Protein AF-A0A7C5F6T9-F1 (afdb_monomer)

Structure (mmCIF, N/CA/C/O backbone):
data_AF-A0A7C5F6T9-F1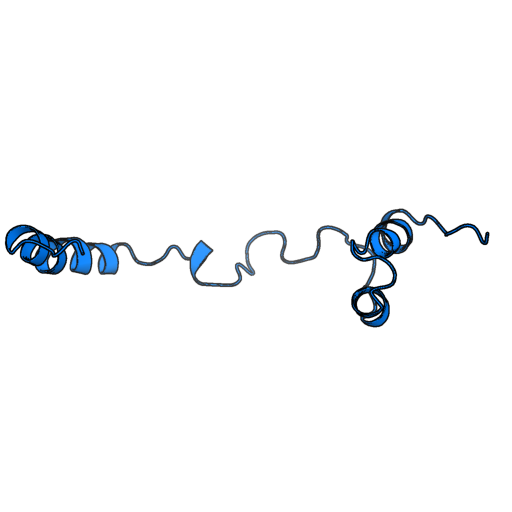
#
_entry.id   AF-A0A7C5F6T9-F1
#
loop_
_atom_site.group_PDB
_atom_site.id
_atom_site.type_symbol
_atom_site.label_atom_id
_atom_site.label_alt_id
_atom_site.label_comp_id
_atom_site.label_asym_id
_atom_site.label_entity_id
_atom_site.label_seq_id
_atom_site.pdbx_PDB_ins_code
_atom_site.Cartn_x
_atom_site.Cartn_y
_atom_site.Cartn_z
_atom_site.occupancy
_atom_site.B_iso_or_equiv
_atom_site.auth_seq_id
_atom_site.auth_comp_id
_atom_site.auth_asym_id
_atom_site.auth_atom_id
_atom_site.pdbx_PDB_model_num
ATOM 1 N N . MET A 1 1 ? -7.783 -22.280 20.928 1.00 51.91 1 MET A N 1
ATOM 2 C CA . MET A 1 1 ? -8.419 -20.955 20.761 1.00 51.91 1 MET A CA 1
ATOM 3 C C . MET A 1 1 ? -8.090 -20.148 22.008 1.00 51.91 1 MET A C 1
ATOM 5 O O . MET A 1 1 ? -8.311 -20.664 23.095 1.00 51.91 1 MET A O 1
ATOM 9 N N . TYR A 1 2 ? -7.454 -18.982 21.875 1.00 74.44 2 TYR A N 1
ATOM 10 C CA . TYR A 1 2 ? -7.051 -18.163 23.025 1.00 74.44 2 TYR A CA 1
ATOM 11 C C . TYR A 1 2 ? -8.216 -17.237 23.387 1.00 74.44 2 TYR A C 1
ATOM 13 O O . TYR A 1 2 ? -8.564 -16.359 22.599 1.00 74.44 2 TYR A O 1
ATOM 21 N N . PHE A 1 3 ? -8.863 -17.485 24.524 1.00 84.25 3 PHE A N 1
ATOM 22 C CA . PHE A 1 3 ? -9.949 -16.644 25.026 1.00 84.25 3 PHE A CA 1
ATOM 23 C C . PHE A 1 3 ? -9.378 -15.573 25.956 1.00 84.25 3 PHE A C 1
ATOM 25 O O . PHE A 1 3 ? -8.459 -15.846 26.726 1.00 84.25 3 PHE A O 1
ATOM 32 N N . LEU A 1 4 ? -9.914 -14.355 25.874 1.00 88.06 4 LEU A N 1
ATOM 33 C CA . LEU A 1 4 ? -9.538 -13.262 26.771 1.00 88.06 4 LEU A CA 1
ATOM 34 C C . LEU A 1 4 ? -10.001 -13.582 28.194 1.00 88.06 4 LEU A C 1
ATOM 36 O O . LEU A 1 4 ? -11.143 -13.996 28.391 1.00 88.06 4 LEU A O 1
ATOM 40 N N . SER A 1 5 ? -9.139 -13.347 29.184 1.00 91.94 5 SER A N 1
ATOM 41 C CA . SER A 1 5 ? -9.562 -13.386 30.583 1.00 91.94 5 SER A CA 1
ATOM 42 C C . SER A 1 5 ? -10.487 -12.203 30.907 1.00 91.94 5 SER A C 1
ATOM 44 O O . SER A 1 5 ? -10.553 -11.209 30.172 1.00 91.94 5 SER A O 1
ATOM 46 N N . ASP A 1 6 ? -11.177 -12.256 32.047 1.00 92.38 6 ASP A N 1
ATOM 47 C CA . ASP A 1 6 ? -11.992 -11.129 32.527 1.00 92.38 6 ASP A CA 1
ATOM 48 C C . ASP A 1 6 ? -11.162 -9.855 32.739 1.00 92.38 6 ASP A C 1
ATOM 50 O O . ASP A 1 6 ? -11.654 -8.731 32.587 1.00 92.38 6 ASP A O 1
ATOM 54 N N . ILE A 1 7 ? -9.886 -10.023 33.090 1.00 93.75 7 ILE A N 1
ATOM 55 C CA . ILE A 1 7 ? -8.939 -8.928 33.299 1.00 93.75 7 ILE A CA 1
ATOM 56 C C . ILE A 1 7 ? -8.577 -8.300 31.953 1.00 93.75 7 ILE A C 1
ATOM 58 O O . ILE A 1 7 ? -8.654 -7.076 31.811 1.00 93.75 7 ILE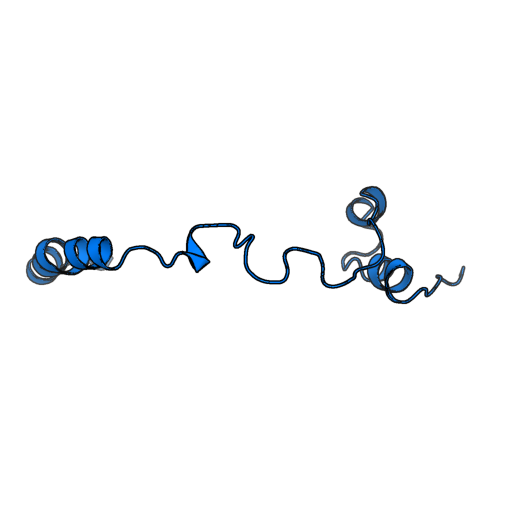 A O 1
ATOM 62 N N . ASP A 1 8 ? -8.271 -9.123 30.950 1.00 93.56 8 ASP A N 1
ATOM 63 C CA . ASP A 1 8 ? -7.942 -8.646 29.604 1.00 93.56 8 ASP A CA 1
ATOM 64 C C . ASP A 1 8 ? -9.137 -7.941 28.964 1.00 93.56 8 ASP A C 1
ATOM 66 O O . ASP A 1 8 ? -8.995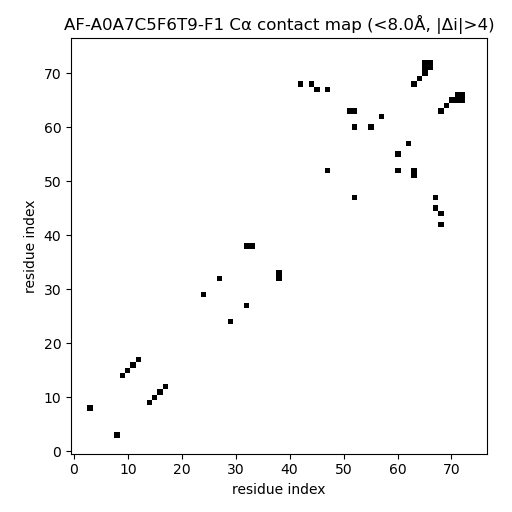 -6.865 28.385 1.00 93.56 8 ASP A O 1
ATOM 70 N N . SER A 1 9 ? -10.339 -8.491 29.154 1.00 93.00 9 SER A N 1
ATOM 71 C CA . SER A 1 9 ? -11.591 -7.895 28.681 1.00 93.00 9 SER A CA 1
ATOM 72 C C . SER A 1 9 ? -11.819 -6.510 29.297 1.00 93.00 9 SER A C 1
ATOM 74 O O . SER A 1 9 ? -12.141 -5.548 28.594 1.00 93.00 9 SER A O 1
ATOM 76 N N . LYS A 1 10 ? -11.579 -6.360 30.609 1.00 95.00 10 LYS A N 1
ATOM 77 C CA . LYS A 1 10 ? -11.670 -5.061 31.295 1.00 95.00 10 LYS A CA 1
ATOM 78 C C . LYS A 1 10 ? -10.616 -4.073 30.802 1.00 95.00 10 LYS A C 1
ATOM 80 O O . LYS A 1 10 ? -10.946 -2.904 30.596 1.00 95.00 10 LYS A O 1
ATOM 85 N N . LEU A 1 11 ? -9.373 -4.510 30.609 1.00 95.44 11 LEU A N 1
ATOM 86 C CA . LEU A 1 11 ? -8.284 -3.664 30.116 1.00 95.44 11 LEU A CA 1
ATOM 87 C C . LEU A 1 11 ? -8.549 -3.187 28.681 1.00 95.44 11 LEU A C 1
ATOM 89 O O . LEU A 1 11 ? -8.370 -2.004 28.371 1.00 95.44 11 LEU A O 1
ATOM 93 N N . LEU A 1 12 ? -9.044 -4.082 27.831 1.00 93.25 12 LEU A N 1
ATOM 94 C CA . LEU A 1 12 ? -9.387 -3.790 26.448 1.00 93.25 12 LEU A CA 1
ATOM 95 C C . LEU A 1 12 ? -10.494 -2.732 26.367 1.00 93.25 12 LEU A C 1
ATOM 97 O O . LEU A 1 12 ? -10.312 -1.699 25.717 1.00 93.25 12 LEU A O 1
ATOM 101 N N . ILE A 1 13 ? -11.602 -2.939 27.085 1.00 94.50 13 ILE A N 1
ATOM 102 C CA . ILE A 1 13 ? -12.771 -2.049 27.033 1.00 94.50 13 ILE A CA 1
ATOM 103 C C . ILE A 1 13 ? -12.493 -0.703 27.711 1.00 94.50 13 ILE A C 1
ATOM 105 O O . ILE A 1 13 ? -12.854 0.341 27.170 1.00 94.50 13 ILE A O 1
ATOM 109 N N . LYS A 1 14 ? -11.859 -0.697 28.891 1.00 94.31 14 LYS A N 1
ATOM 110 C CA . LYS A 1 14 ? -11.705 0.531 29.691 1.00 94.31 14 LYS A CA 1
ATOM 111 C C . LYS A 1 14 ? -10.489 1.370 29.318 1.00 94.31 14 LYS A C 1
ATOM 113 O O . LYS A 1 14 ? -10.494 2.568 29.590 1.00 94.31 14 LYS A O 1
ATOM 118 N N . LYS A 1 15 ? -9.449 0.770 28.730 1.00 94.44 15 LYS A N 1
ATOM 119 C CA . LYS A 1 15 ? -8.182 1.464 28.458 1.00 94.44 15 LYS A CA 1
ATOM 120 C C . LYS A 1 15 ? -7.839 1.478 26.976 1.00 94.44 15 LYS A C 1
ATOM 122 O O . LYS A 1 15 ? -7.746 2.560 26.402 1.00 94.44 15 LYS A O 1
ATOM 127 N N . LEU A 1 16 ? -7.679 0.310 26.353 1.00 93.19 16 LEU A N 1
ATOM 128 C CA . LEU A 1 16 ? -7.144 0.223 24.988 1.00 93.19 16 LEU A CA 1
ATOM 129 C C . LEU A 1 16 ? -8.080 0.845 23.950 1.00 93.19 16 LEU A C 1
ATOM 131 O O . LEU A 1 16 ? -7.639 1.678 23.160 1.00 93.19 16 LEU A O 1
ATOM 135 N N . ILE A 1 17 ? -9.374 0.513 23.984 1.00 91.19 17 ILE A N 1
ATOM 136 C CA . ILE A 1 17 ? -10.347 1.071 23.038 1.00 91.19 17 ILE A CA 1
ATOM 137 C C . ILE A 1 17 ? -10.434 2.607 23.167 1.00 91.19 17 ILE A C 1
ATOM 139 O O . ILE A 1 17 ? -10.241 3.289 22.157 1.00 91.19 17 ILE A O 1
ATOM 143 N N . PRO A 1 18 ? -10.657 3.199 24.360 1.00 93.00 18 PRO A N 1
ATOM 144 C CA . PRO A 1 18 ? -10.674 4.655 24.508 1.00 93.00 18 PRO A CA 1
ATOM 145 C C . PRO A 1 18 ? -9.361 5.323 24.099 1.00 93.00 18 PRO A C 1
ATOM 147 O O . PRO A 1 18 ? -9.383 6.401 23.512 1.00 93.00 18 PRO A O 1
ATOM 150 N N . HIS A 1 19 ? -8.222 4.692 24.387 1.00 92.19 19 HIS A N 1
ATOM 151 C CA . HIS A 1 19 ? -6.915 5.215 24.009 1.00 92.19 19 HIS A CA 1
ATOM 152 C C . HIS A 1 19 ? -6.723 5.225 22.487 1.00 92.19 19 HIS A C 1
ATOM 154 O O . HIS A 1 19 ? -6.352 6.257 21.934 1.00 92.19 19 HIS A O 1
ATOM 160 N N . SER A 1 20 ? -7.068 4.135 21.795 1.00 87.50 20 SER A N 1
ATOM 161 C CA . SER A 1 20 ? -6.972 4.049 20.329 1.00 87.50 20 SER A CA 1
ATOM 162 C C . SER A 1 20 ? -7.793 5.133 19.619 1.00 87.50 20 SER A C 1
ATOM 164 O O . SER A 1 20 ? -7.326 5.742 18.659 1.00 87.50 20 SER A O 1
ATOM 166 N N . ARG A 1 21 ? -8.980 5.459 20.150 1.00 85.50 21 ARG A N 1
ATOM 167 C CA . ARG A 1 21 ? -9.836 6.532 19.619 1.00 85.50 21 ARG A CA 1
ATOM 168 C C . ARG A 1 21 ? -9.238 7.928 19.803 1.00 85.50 21 ARG A C 1
ATOM 170 O O . ARG A 1 21 ? -9.545 8.803 19.005 1.00 85.50 21 ARG A O 1
ATOM 177 N N . LYS A 1 22 ? -8.403 8.140 20.830 1.00 87.38 22 LYS A N 1
ATOM 178 C CA . LYS A 1 22 ? -7.703 9.416 21.065 1.00 87.38 22 LYS A CA 1
ATOM 179 C C . LYS A 1 22 ? -6.491 9.594 20.157 1.00 87.38 22 LYS A C 1
ATOM 181 O O . LYS A 1 22 ? -6.252 10.703 19.702 1.00 87.38 22 LYS A O 1
ATOM 186 N N . VAL A 1 23 ? -5.730 8.524 19.926 1.00 86.06 23 VAL A N 1
ATOM 187 C CA . VAL A 1 23 ? -4.543 8.557 19.055 1.00 86.06 23 VAL A CA 1
ATOM 188 C C . VAL A 1 23 ? -4.954 8.771 17.594 1.00 86.06 23 VAL A C 1
ATOM 190 O O . VAL A 1 23 ? -4.281 9.494 16.867 1.00 86.06 23 VAL A O 1
ATOM 193 N N . GLY A 1 24 ? -6.093 8.201 17.183 1.00 79.56 24 GLY A N 1
ATOM 194 C CA . GLY A 1 24 ? -6.551 8.259 15.798 1.00 79.56 24 GLY A CA 1
ATOM 195 C C . GLY A 1 24 ? -5.643 7.464 14.853 1.00 79.56 24 GLY A C 1
ATOM 196 O O . GLY A 1 24 ? -4.652 6.861 15.257 1.00 79.56 24 GLY A O 1
ATOM 197 N N . VAL A 1 25 ? -6.004 7.428 13.573 1.00 75.38 25 VAL A N 1
ATOM 198 C CA . VAL A 1 25 ? -5.121 6.911 12.518 1.00 75.38 25 VAL A CA 1
ATOM 199 C C . VAL A 1 25 ? -4.270 8.074 12.017 1.00 75.38 25 VAL A C 1
ATOM 201 O O . VAL A 1 25 ? -4.822 9.153 11.786 1.00 75.38 25 VAL A O 1
ATOM 204 N N . SER A 1 26 ? -2.958 7.858 11.865 1.00 76.75 26 SER A N 1
ATOM 205 C CA . SER A 1 26 ? -2.057 8.832 11.234 1.00 76.75 26 SER A CA 1
ATOM 206 C C . SER A 1 26 ? -2.624 9.254 9.880 1.00 76.75 26 SER A C 1
ATOM 208 O O . SER A 1 26 ? -3.061 8.397 9.110 1.00 76.75 26 SER A O 1
ATOM 210 N N . GLU A 1 27 ? -2.611 10.551 9.581 1.00 72.25 27 GLU A N 1
ATOM 211 C CA . GLU A 1 27 ? -3.102 11.080 8.301 1.00 72.25 27 GLU A CA 1
ATOM 212 C C . GLU A 1 27 ? -2.381 10.444 7.103 1.00 72.25 27 GLU A C 1
ATOM 214 O O . GLU A 1 27 ? -2.996 10.188 6.071 1.00 72.25 27 GLU A O 1
ATOM 219 N N . ASP A 1 28 ? -1.122 10.042 7.290 1.00 69.56 28 ASP A N 1
ATOM 220 C CA . ASP A 1 28 ? -0.318 9.322 6.295 1.00 69.56 28 ASP A CA 1
ATOM 221 C C . ASP A 1 28 ? -0.908 7.957 5.902 1.00 69.56 28 ASP A C 1
ATOM 223 O O . ASP A 1 28 ? -0.619 7.436 4.828 1.00 69.56 28 ASP A O 1
ATOM 227 N N . LEU A 1 29 ? -1.726 7.363 6.776 1.00 69.81 29 LEU A N 1
ATOM 228 C CA . LEU A 1 29 ? -2.352 6.052 6.590 1.00 69.81 29 LEU A CA 1
ATOM 229 C C . LEU A 1 29 ? -3.846 6.153 6.239 1.00 69.81 29 LEU A C 1
ATOM 231 O O . LEU A 1 29 ? -4.460 5.135 5.926 1.00 69.81 29 LEU A O 1
ATOM 235 N N . ARG A 1 30 ? -4.452 7.349 6.304 1.00 68.62 30 ARG A N 1
ATOM 236 C CA . ARG A 1 30 ? -5.890 7.553 6.038 1.00 68.62 30 ARG A CA 1
ATOM 237 C C . ARG A 1 30 ? -6.250 7.630 4.556 1.00 68.62 30 ARG A C 1
ATOM 239 O O . ARG A 1 30 ? -7.434 7.553 4.236 1.00 68.62 30 ARG A O 1
ATOM 246 N N . GLY A 1 31 ? -5.278 7.760 3.653 1.00 67.94 31 GLY A N 1
ATOM 247 C CA . GLY A 1 31 ? -5.549 7.813 2.219 1.00 67.94 31 GLY A CA 1
ATOM 248 C C . GLY A 1 31 ? -4.418 8.408 1.391 1.00 67.94 31 GLY A C 1
ATOM 249 O O . GLY A 1 31 ? -3.283 8.547 1.845 1.00 67.94 31 GLY A O 1
ATOM 250 N N . TRP A 1 32 ? -4.743 8.724 0.136 1.00 61.84 32 TRP A N 1
ATOM 251 C CA . TRP A 1 32 ? -3.789 9.217 -0.852 1.00 61.84 32 TRP A CA 1
ATOM 252 C C . TRP A 1 32 ? -3.198 10.543 -0.370 1.00 61.84 32 TRP A C 1
ATOM 254 O O . TRP A 1 32 ? -3.886 11.560 -0.288 1.00 61.84 32 TRP A O 1
ATOM 264 N N . SER A 1 33 ? -1.910 10.515 -0.029 1.00 60.84 33 SER A N 1
ATOM 265 C CA . SER A 1 33 ? -1.141 11.678 0.410 1.00 60.84 33 SER A CA 1
ATOM 266 C C . SER A 1 33 ? -0.815 12.580 -0.782 1.00 60.84 33 SER A C 1
ATOM 268 O O . SER A 1 33 ? 0.342 12.718 -1.166 1.00 60.84 33 SER A O 1
ATOM 270 N N . TRP A 1 34 ? -1.833 13.239 -1.343 1.00 61.03 34 TRP A N 1
ATOM 271 C CA . TRP A 1 34 ? -1.712 14.231 -2.421 1.00 61.03 34 TRP A CA 1
ATOM 272 C C . TRP A 1 34 ? -0.905 15.488 -2.037 1.00 61.03 34 TRP A C 1
ATOM 274 O O . TRP A 1 34 ? -0.903 16.474 -2.756 1.00 61.03 34 TRP A O 1
ATOM 284 N N . HIS A 1 35 ? -0.258 15.520 -0.879 1.00 67.31 35 HIS A N 1
ATOM 285 C CA . HIS A 1 35 ? 0.674 16.587 -0.515 1.00 67.31 35 HIS A CA 1
ATOM 286 C C . HIS A 1 35 ? 2.118 16.083 -0.413 1.00 67.31 35 HIS A C 1
ATOM 288 O O . HIS A 1 35 ? 3.030 16.885 -0.229 1.00 67.31 35 HIS A O 1
ATOM 294 N N . LYS A 1 36 ? 2.345 14.766 -0.525 1.00 66.56 36 LYS A N 1
ATOM 295 C CA . LYS A 1 36 ? 3.664 14.143 -0.395 1.00 66.56 36 LYS A CA 1
ATOM 296 C C . LYS A 1 36 ? 4.091 13.530 -1.726 1.00 66.56 36 LYS A C 1
ATOM 298 O O . LYS A 1 36 ? 3.305 12.886 -2.413 1.00 66.56 36 LYS A O 1
ATOM 303 N N . SER A 1 37 ? 5.357 13.729 -2.084 1.00 63.34 37 SER A N 1
ATOM 304 C CA . SER A 1 37 ? 5.968 13.048 -3.228 1.00 63.34 37 SER A CA 1
ATOM 305 C C . SER A 1 37 ? 5.997 11.527 -2.985 1.00 63.34 37 SER A C 1
ATOM 307 O O . SER A 1 37 ? 6.248 11.128 -1.844 1.00 63.34 37 SER A O 1
ATOM 309 N N . PRO A 1 38 ? 5.780 10.670 -4.003 1.00 63.91 38 PRO A N 1
ATOM 310 C CA . PRO A 1 38 ? 5.604 10.988 -5.419 1.00 63.91 38 PRO A CA 1
ATOM 311 C C . PRO A 1 38 ? 4.124 10.951 -5.836 1.00 63.91 38 PRO A C 1
ATOM 313 O O . PRO A 1 38 ? 3.525 9.892 -5.998 1.00 63.91 38 PRO A O 1
ATOM 316 N N . MET A 1 39 ? 3.524 12.123 -6.061 1.00 64.75 39 MET A N 1
ATOM 317 C CA . MET A 1 39 ? 2.181 12.220 -6.665 1.00 64.75 39 MET A CA 1
ATOM 318 C C . MET A 1 39 ? 2.191 11.896 -8.166 1.00 64.75 39 MET A C 1
ATOM 320 O O . MET A 1 39 ? 1.142 11.691 -8.769 1.00 64.75 39 MET A O 1
ATOM 324 N N . LYS A 1 40 ? 3.385 11.874 -8.765 1.00 65.06 40 LYS A N 1
ATOM 325 C CA . LYS A 1 40 ? 3.651 11.521 -10.156 1.00 65.06 40 LYS A CA 1
ATOM 326 C C . LY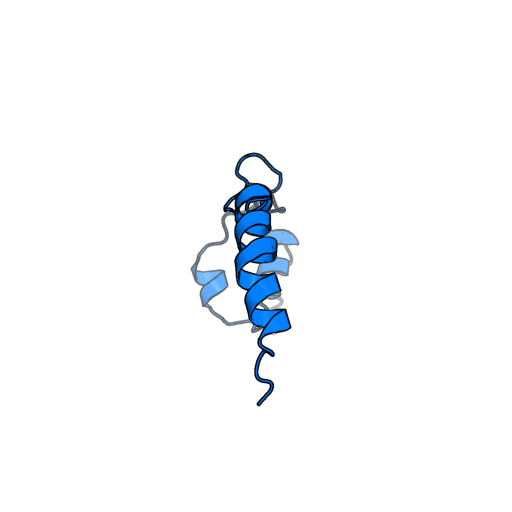S A 1 40 ? 4.531 10.268 -10.173 1.00 65.06 40 LYS A C 1
ATOM 328 O O . LYS A 1 40 ? 5.394 10.157 -9.304 1.00 65.06 40 LYS A O 1
ATOM 333 N N . PRO A 1 41 ? 4.358 9.335 -11.124 1.00 68.44 41 PRO A N 1
ATOM 334 C CA . PRO A 1 41 ? 5.313 8.248 -11.323 1.00 68.44 41 PRO A CA 1
ATOM 335 C C . PRO A 1 41 ? 6.761 8.765 -11.365 1.00 68.44 41 PRO A C 1
ATOM 337 O O . PRO A 1 41 ? 7.014 9.843 -11.893 1.00 68.44 41 PRO A O 1
ATOM 340 N N . TYR A 1 42 ? 7.713 7.989 -10.833 1.00 70.56 42 TYR A N 1
ATOM 341 C CA . TYR A 1 42 ? 9.140 8.359 -10.787 1.00 70.56 42 TYR A CA 1
ATOM 342 C C . TYR A 1 42 ? 9.756 8.661 -12.160 1.00 70.56 42 TYR A C 1
ATOM 344 O O . TYR A 1 42 ? 10.786 9.325 -12.241 1.00 70.56 42 TYR A O 1
ATOM 352 N N . TYR A 1 43 ? 9.147 8.149 -13.226 1.00 72.94 43 TYR A N 1
ATOM 353 C CA . TYR A 1 43 ? 9.547 8.426 -14.593 1.00 72.94 43 TYR A CA 1
ATOM 354 C C . TYR A 1 43 ? 8.644 9.531 -15.137 1.00 72.94 43 TYR A C 1
ATOM 356 O O . TYR A 1 43 ? 7.446 9.334 -15.326 1.00 72.94 43 TYR A O 1
ATOM 364 N N . ASP A 1 44 ? 9.234 10.708 -15.355 1.00 64.56 44 ASP A N 1
ATOM 365 C CA . ASP A 1 44 ? 8.540 11.882 -15.893 1.00 64.56 44 ASP A CA 1
ATOM 366 C C . ASP A 1 44 ? 8.037 11.679 -17.324 1.00 64.56 44 ASP A C 1
ATOM 368 O O . ASP A 1 44 ? 7.135 12.392 -17.770 1.00 64.56 44 ASP A O 1
ATOM 372 N N . SER A 1 45 ? 8.653 10.728 -18.021 1.00 60.78 45 SER A N 1
ATOM 373 C CA . SER A 1 45 ? 8.486 10.438 -19.428 1.00 60.78 45 SER A CA 1
ATOM 374 C C . SER A 1 45 ? 7.670 9.164 -19.617 1.00 60.78 45 SER A C 1
ATOM 376 O O . SER A 1 45 ? 8.109 8.073 -19.256 1.00 60.78 45 SER A O 1
ATOM 378 N N . GLU A 1 46 ? 6.544 9.350 -20.295 1.00 64.44 46 GLU A N 1
ATOM 379 C CA . GLU A 1 46 ? 5.758 8.362 -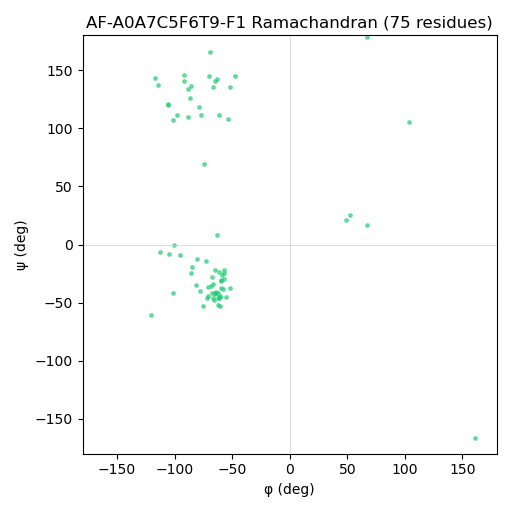21.031 1.00 64.44 46 GLU A CA 1
ATOM 380 C C . GLU A 1 46 ? 4.480 7.882 -20.345 1.00 64.44 46 GLU A C 1
ATOM 382 O O . GLU A 1 46 ? 4.472 7.035 -19.451 1.00 64.44 46 GLU A O 1
ATOM 387 N N . ASP A 1 47 ? 3.366 8.386 -20.879 1.00 73.94 47 ASP A N 1
ATOM 388 C CA . ASP A 1 47 ? 2.073 7.728 -20.799 1.00 73.94 47 ASP A CA 1
ATOM 389 C C . ASP A 1 47 ? 2.239 6.299 -21.323 1.00 73.94 47 ASP A C 1
ATOM 391 O O . ASP A 1 47 ? 2.441 6.070 -22.519 1.00 73.94 47 ASP A O 1
ATOM 395 N N . ILE A 1 48 ? 2.200 5.321 -20.420 1.00 81.44 48 ILE A N 1
ATOM 396 C CA . ILE A 1 48 ? 2.271 3.914 -20.800 1.00 81.44 48 ILE A CA 1
ATOM 397 C C . ILE A 1 48 ? 0.891 3.535 -21.343 1.00 81.44 48 ILE A C 1
ATOM 399 O O . ILE A 1 48 ? -0.072 3.478 -20.573 1.00 81.44 48 ILE A O 1
ATOM 403 N N . PRO A 1 49 ? 0.750 3.257 -22.650 1.00 85.06 49 PRO A N 1
ATOM 404 C CA . PRO A 1 49 ? -0.536 2.865 -23.188 1.00 85.06 49 PRO A CA 1
ATOM 405 C C . PRO A 1 49 ? -0.967 1.519 -22.598 1.00 85.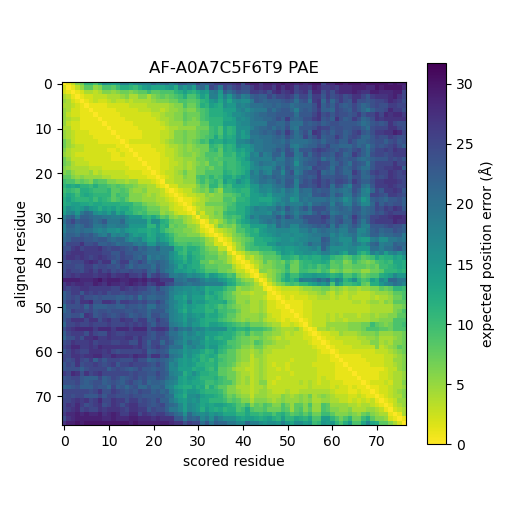06 49 PRO A C 1
ATOM 407 O O . PRO A 1 49 ? -0.167 0.591 -22.454 1.00 85.06 49 PRO A O 1
ATOM 410 N N . MET A 1 50 ? -2.260 1.401 -22.298 1.00 83.81 50 MET A N 1
ATOM 411 C CA . MET A 1 50 ? -2.848 0.252 -21.599 1.00 83.81 50 MET A CA 1
ATOM 412 C C . MET A 1 50 ? -2.489 -1.095 -22.242 1.00 83.81 50 MET A C 1
ATOM 414 O O . MET A 1 50 ? -2.215 -2.066 -21.538 1.00 83.81 50 MET A O 1
ATOM 418 N N . TYR A 1 51 ? -2.428 -1.150 -23.576 1.00 86.19 51 TYR A N 1
ATOM 419 C CA . TYR A 1 51 ? -2.127 -2.385 -24.296 1.00 86.19 51 TYR A CA 1
ATOM 420 C C . TYR A 1 51 ? -0.755 -2.971 -23.928 1.00 86.19 51 TYR A C 1
ATOM 422 O O . TYR A 1 51 ? -0.618 -4.190 -23.918 1.00 86.19 51 TYR A O 1
ATOM 430 N N . LEU A 1 52 ? 0.242 -2.146 -23.580 1.00 83.94 52 LEU A N 1
ATOM 431 C CA . LEU A 1 52 ? 1.564 -2.646 -23.187 1.00 83.94 52 LEU A CA 1
ATOM 432 C C . LEU A 1 52 ? 1.502 -3.396 -21.860 1.00 83.94 52 LEU A C 1
ATOM 434 O O . LEU A 1 52 ? 2.065 -4.480 -21.750 1.00 83.94 52 LEU A O 1
ATOM 438 N N . VAL A 1 53 ? 0.749 -2.866 -20.897 1.00 80.88 53 VAL A N 1
ATOM 439 C CA . VAL A 1 53 ? 0.559 -3.485 -19.578 1.00 80.88 53 VAL A CA 1
ATOM 440 C C . VAL A 1 53 ? -0.310 -4.742 -19.678 1.00 80.88 53 VAL A C 1
ATOM 442 O O . VAL A 1 53 ? -0.073 -5.731 -18.987 1.00 80.88 53 VAL A O 1
ATOM 445 N N . CYS A 1 54 ? -1.319 -4.725 -20.553 1.00 85.69 54 CYS A N 1
ATOM 446 C CA . CYS A 1 54 ? -2.275 -5.823 -20.690 1.00 85.69 54 CYS A CA 1
ATOM 447 C C . CYS A 1 54 ? -1.810 -6.956 -21.612 1.00 85.69 54 CYS A C 1
ATOM 449 O O . CYS A 1 54 ? -2.356 -8.053 -21.513 1.00 85.69 54 CYS A O 1
ATOM 451 N N . SER A 1 55 ? -0.828 -6.722 -22.490 1.00 81.44 55 SER A N 1
ATOM 452 C CA . SER A 1 55 ? -0.384 -7.707 -23.489 1.00 81.44 55 SER A CA 1
ATOM 453 C C . SER A 1 55 ? 0.104 -9.025 -22.879 1.00 81.44 55 SER A C 1
ATOM 455 O O . SER A 1 55 ? 0.039 -10.056 -23.544 1.00 81.44 55 SER A O 1
ATOM 457 N N . LYS A 1 56 ? 0.593 -9.001 -21.625 1.00 80.56 56 LYS A N 1
ATOM 458 C CA . LYS A 1 56 ? 1.214 -10.137 -20.916 1.00 80.56 56 LYS A CA 1
ATOM 459 C C . LYS A 1 56 ? 2.296 -10.864 -21.730 1.00 80.56 56 LYS A C 1
ATOM 461 O O . LYS A 1 56 ? 2.620 -12.008 -21.422 1.00 80.56 56 LYS A O 1
ATOM 466 N N . TYR A 1 57 ? 2.871 -10.203 -22.7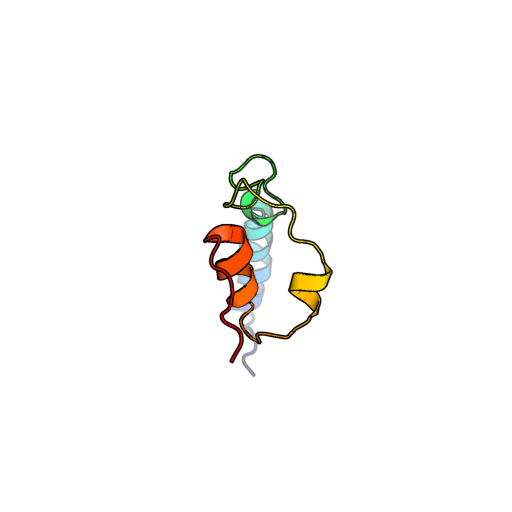36 1.00 83.56 57 TYR A N 1
ATOM 467 C CA . TYR A 1 57 ? 3.918 -10.773 -23.579 1.00 83.56 57 TYR A CA 1
ATOM 468 C C . TYR A 1 57 ? 5.144 -11.158 -22.740 1.00 83.56 57 TYR A C 1
ATOM 470 O O . TYR A 1 57 ? 5.659 -12.269 -22.845 1.00 83.56 57 TYR A O 1
ATOM 478 N N . CYS A 1 58 ? 5.556 -10.272 -21.830 1.00 83.56 58 CYS A N 1
ATOM 479 C CA . CYS A 1 58 ? 6.535 -10.568 -20.795 1.00 83.56 58 CYS A CA 1
ATOM 480 C C . CYS A 1 58 ? 5.832 -10.699 -19.432 1.00 83.56 58 CYS A C 1
ATOM 482 O O . CYS A 1 58 ? 5.267 -9.714 -18.955 1.00 83.56 58 CYS A O 1
ATOM 484 N N . PRO A 1 59 ? 5.919 -11.846 -18.730 1.00 85.44 59 PRO A N 1
ATOM 485 C CA . PRO A 1 59 ? 5.297 -12.018 -17.411 1.00 85.44 59 PRO A CA 1
ATOM 486 C C . PRO A 1 59 ? 5.753 -10.996 -16.361 1.00 85.44 59 PRO A C 1
ATOM 488 O O . PRO A 1 59 ? 5.046 -10.740 -15.391 1.00 85.44 59 PRO A O 1
ATOM 491 N N . THR A 1 60 ? 6.944 -10.421 -16.546 1.00 88.62 60 THR A N 1
ATOM 492 C CA . THR A 1 60 ? 7.540 -9.434 -15.636 1.00 88.62 60 THR A CA 1
ATOM 493 C C . THR A 1 60 ? 7.399 -7.992 -16.126 1.00 88.62 60 THR A C 1
ATOM 495 O O . THR A 1 60 ? 7.872 -7.087 -15.444 1.00 88.62 60 THR A O 1
ATOM 498 N N . ASN A 1 61 ? 6.779 -7.756 -17.292 1.00 86.88 61 ASN A N 1
ATOM 499 C CA . ASN A 1 61 ? 6.708 -6.445 -17.960 1.00 86.88 61 ASN A CA 1
ATOM 500 C C . ASN A 1 61 ? 8.085 -5.764 -18.145 1.00 86.88 61 ASN A C 1
ATOM 502 O O . ASN A 1 61 ? 8.197 -4.536 -18.215 1.00 86.88 61 ASN A O 1
ATOM 506 N N . ARG A 1 62 ? 9.169 -6.556 -18.190 1.00 88.50 62 ARG A N 1
ATOM 507 C CA . ARG A 1 62 ? 10.542 -6.052 -18.352 1.00 88.50 62 ARG A CA 1
ATOM 508 C C . ARG A 1 62 ? 10.757 -5.422 -19.726 1.00 88.50 62 ARG A C 1
ATOM 510 O O . ARG A 1 62 ? 11.516 -4.466 -19.850 1.00 88.50 62 ARG A O 1
ATOM 517 N N . ASP A 1 63 ? 10.099 -5.959 -20.738 1.00 87.38 63 ASP A N 1
ATOM 518 C CA . ASP A 1 63 ? 10.024 -5.420 -22.093 1.00 87.38 63 ASP A CA 1
ATOM 519 C C . ASP A 1 63 ? 9.506 -3.974 -22.117 1.00 87.38 63 ASP A C 1
ATOM 521 O O . ASP A 1 63 ? 10.121 -3.118 -22.753 1.00 87.38 63 ASP A O 1
ATOM 525 N N . VAL A 1 64 ? 8.445 -3.676 -21.359 1.00 87.00 64 VAL A N 1
ATOM 526 C CA . VAL A 1 64 ? 7.882 -2.324 -21.241 1.00 87.00 64 VAL A CA 1
ATOM 527 C C . VAL A 1 64 ? 8.916 -1.370 -20.653 1.00 87.00 64 VAL A C 1
ATOM 529 O O . VAL A 1 64 ? 9.137 -0.298 -21.209 1.00 87.00 64 VAL A O 1
ATOM 532 N N . PHE A 1 65 ? 9.608 -1.771 -19.583 1.00 86.25 65 PHE A N 1
ATOM 533 C CA . PHE A 1 65 ? 10.669 -0.966 -18.972 1.00 86.2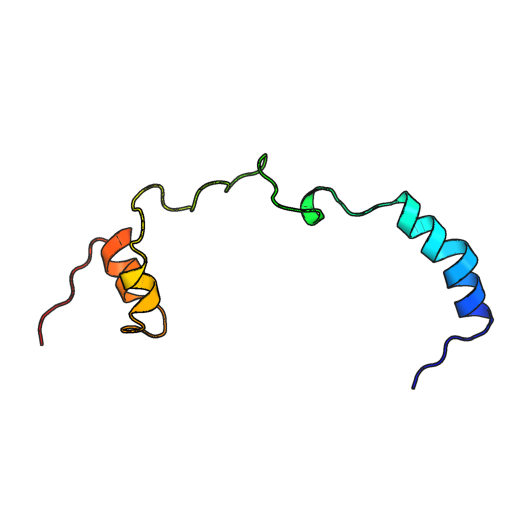5 65 PHE A CA 1
ATOM 534 C C . PHE A 1 65 ? 11.845 -0.724 -19.930 1.00 86.25 65 PHE A C 1
ATOM 536 O O . PHE A 1 65 ? 12.327 0.401 -20.068 1.00 86.25 65 PHE A O 1
ATOM 543 N N . LEU A 1 66 ? 12.314 -1.771 -20.611 1.00 89.00 66 LEU A N 1
ATOM 544 C CA . LEU A 1 66 ? 13.433 -1.662 -21.547 1.00 89.00 66 LEU A CA 1
ATOM 545 C C . LEU A 1 66 ? 13.102 -0.735 -22.720 1.00 89.00 66 LEU A C 1
ATOM 547 O O . LEU A 1 66 ? 13.936 0.088 -23.083 1.00 89.00 66 LEU A O 1
ATOM 551 N N . ASN A 1 67 ? 11.887 -0.829 -23.256 1.00 87.12 67 ASN A N 1
ATOM 552 C CA . ASN A 1 67 ? 11.445 -0.027 -24.390 1.00 87.12 67 ASN A CA 1
ATOM 553 C C . ASN A 1 67 ? 11.142 1.426 -23.983 1.00 87.12 67 ASN A C 1
ATOM 555 O O . ASN A 1 67 ? 11.718 2.350 -24.546 1.00 87.12 67 ASN A O 1
ATOM 559 N N . ARG A 1 68 ? 10.295 1.630 -22.963 1.00 85.81 68 ARG A N 1
ATOM 560 C CA . ARG A 1 68 ? 9.755 2.949 -22.581 1.00 85.81 68 ARG A CA 1
ATOM 561 C C . ARG A 1 68 ? 10.695 3.788 -21.724 1.00 85.81 68 ARG A C 1
ATOM 563 O O . ARG A 1 68 ? 10.710 5.002 -21.848 1.00 85.81 68 ARG A O 1
ATOM 570 N N . ILE A 1 69 ? 11.476 3.155 -20.848 1.00 85.31 69 ILE A N 1
ATOM 571 C CA . ILE A 1 69 ? 12.360 3.878 -19.919 1.00 85.31 69 ILE A CA 1
ATOM 572 C C . ILE A 1 69 ? 13.804 3.861 -20.416 1.00 85.31 69 ILE A C 1
ATOM 574 O O . ILE A 1 69 ? 14.493 4.873 -20.336 1.00 85.31 69 ILE A O 1
ATOM 578 N N . LYS A 1 70 ? 14.284 2.722 -20.933 1.00 87.31 70 LYS A N 1
ATOM 579 C CA . LYS A 1 70 ? 15.669 2.598 -21.422 1.00 87.31 70 LYS A CA 1
ATOM 580 C C . LYS A 1 70 ? 15.837 2.826 -22.928 1.00 87.31 70 LYS A C 1
ATOM 582 O O . LYS A 1 70 ? 16.978 2.897 -23.374 1.00 87.31 70 LYS A O 1
ATOM 587 N N . GLY A 1 71 ? 14.757 2.930 -23.708 1.00 86.69 71 GLY A N 1
ATOM 588 C CA . GLY A 1 71 ? 14.824 3.149 -25.160 1.00 86.69 71 GLY A CA 1
ATOM 589 C C . GLY A 1 71 ? 15.420 1.983 -25.961 1.00 86.69 71 GLY A C 1
ATOM 590 O O . GLY A 1 71 ? 15.831 2.167 -27.106 1.00 86.69 71 GLY A O 1
ATOM 591 N N . ILE A 1 72 ? 15.505 0.787 -25.373 1.00 89.44 72 ILE A N 1
ATOM 592 C CA . ILE A 1 72 ? 16.108 -0.398 -25.994 1.00 89.44 72 ILE A CA 1
ATOM 593 C C . ILE A 1 72 ? 15.047 -1.113 -26.834 1.00 89.44 72 ILE A C 1
ATOM 595 O O . ILE A 1 72 ? 13.981 -1.474 -26.331 1.0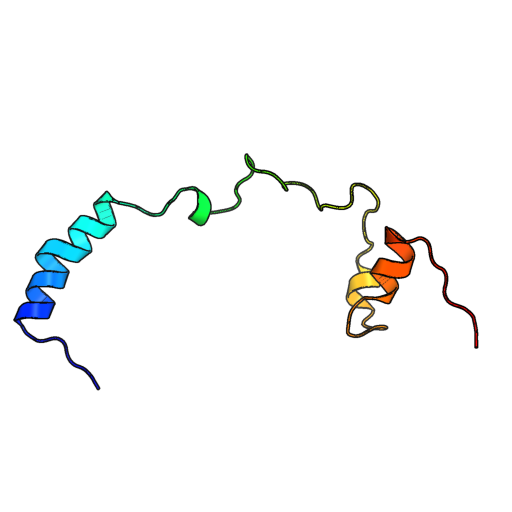0 89.44 72 ILE A O 1
ATOM 599 N N . ARG A 1 73 ? 15.350 -1.348 -28.115 1.00 84.88 73 ARG A N 1
ATOM 600 C CA . ARG A 1 73 ? 14.486 -2.096 -29.041 1.00 84.88 73 ARG A CA 1
ATOM 601 C C . ARG A 1 73 ? 14.858 -3.577 -29.042 1.00 84.88 73 ARG A C 1
ATOM 603 O O . ARG A 1 73 ? 16.024 -3.919 -28.881 1.00 84.88 73 ARG A O 1
ATOM 610 N N . GLY A 1 74 ? 13.856 -4.439 -29.208 1.00 80.25 74 GLY A N 1
ATOM 611 C CA . GLY A 1 74 ? 14.076 -5.876 -29.359 1.00 80.25 74 GLY A CA 1
ATOM 612 C C . GLY A 1 74 ? 14.720 -6.204 -30.705 1.00 80.25 74 GLY A C 1
ATOM 613 O O . GLY A 1 74 ? 14.419 -5.560 -31.710 1.00 80.25 74 GLY A O 1
ATOM 614 N N . GLU A 1 75 ? 15.590 -7.208 -30.713 1.00 81.56 75 GLU A N 1
ATOM 615 C CA . GLU A 1 75 ? 16.153 -7.785 -31.933 1.00 81.56 75 GLU A CA 1
ATOM 616 C C . GLU A 1 75 ? 15.200 -8.855 -32.472 1.00 81.56 75 GLU A C 1
ATOM 618 O O . GLU A 1 75 ? 14.645 -9.650 -31.709 1.00 81.56 75 GLU A O 1
ATOM 623 N N . VAL A 1 76 ? 14.978 -8.856 -33.786 1.00 78.06 76 VAL A N 1
ATOM 624 C CA . VAL A 1 76 ? 14.169 -9.887 -34.442 1.00 78.06 76 VAL A CA 1
ATOM 625 C C . VAL A 1 76 ? 15.050 -11.122 -34.597 1.00 78.06 76 VAL A C 1
ATOM 627 O O . VAL A 1 76 ? 16.095 -11.044 -35.240 1.00 78.06 76 VAL A O 1
ATOM 630 N N . THR A 1 77 ? 14.645 -12.221 -33.962 1.00 62.16 77 THR A N 1
ATOM 631 C CA . THR A 1 77 ? 15.269 -13.547 -34.104 1.00 62.16 77 THR A CA 1
ATOM 632 C C . THR A 1 77 ? 14.504 -14.391 -35.105 1.00 62.16 77 THR A C 1
ATOM 634 O O . THR A 1 77 ? 13.264 -14.227 -35.180 1.00 62.16 77 THR A O 1
#

Foldseek 3Di:
DDDDDPVRVCCCVVPVVVVDVVVDDPPVPPDDPPVDPPPDPPDPFDDQDPCLVVVCPDVVSVVVCCCGVVVDDDDDD

Radius of gyration: 24.65 Å; Cα contacts (8 Å, |Δi|>4): 26; chains: 1; bounding box: 29×38×68 Å

Solvent-accessible surface area (backbone atoms only — not comparable to full-atom values): 5226 Å² total; per-residue (Å²): 135,93,74,77,49,76,64,53,50,48,46,41,64,74,45,49,52,60,46,52,68,71,72,54,77,57,72,82,75,73,51,87,54,84,87,45,88,75,83,54,71,94,62,89,66,72,89,76,58,65,64,71,76,67,60,58,83,45,93,81,48,54,62,56,48,36,39,69,73,66,67,49,77,84,81,90,127

Sequence (77 aa):
MYFLSDIDSKLLIKKLIPHSRKVGVSEDLRGWSWHKSPMKPYYDSEDIPMYLVCSKYCPTNRDVFLNRIKGIRGEVT

Mean predicted aligned error: 13.87 Å

Secondary structure (DSSP, 8-state):
--PPPHHHHHHIIIIIHHHHHHH---GGGSS--TTSS-SS-S--S----HHHHHS-SSTT-HHHHHHHTT-PPPPP-

pLDDT: mean 80.52, std 10.91, range [51.91, 95.44]